Protein AF-A0A170VW69-F1 (afdb_monomer_lite)

Foldseek 3Di:
DDDDDDDDPPDDPPDDDQEEEAELDFDDPDPVCVVVQPAADAHEYEYEEAPAAPPRHRVRSVVVCVSYDPYFYWYDPDYPDPDPPPDIDGPDD

Sequence (93 aa):
TFPCRKWKKDTEFVADFKFVILVAGFKSLCKPHLNYYNLKVNLPSLHVIGDTDNVIIKERSEELMTYFENPVLIRHPGGHLCARWERIERSIY

Secondary structure (DSSP, 8-state):
-------------------EEEES------GGGGGGGSS-B-S-EEEEEETT-SSS-HHHHHHHHTTBSS-EEEEES--SS---TT--EE---

Organism: Triatoma infestans (NCBI:txid30076)

pLDDT: mean 75.62, std 17.07, range [34.19, 92.81]

Structure (mmCIF, N/CA/C/O backbone):
data_AF-A0A170VW69-F1
#
_entry.id   AF-A0A170VW69-F1
#
loop_
_atom_site.group_PDB
_atom_site.id
_atom_site.type_symbol
_atom_site.label_atom_id
_atom_site.label_alt_id
_atom_site.label_comp_id
_atom_site.label_asym_id
_atom_site.label_entity_id
_atom_site.label_seq_id
_atom_site.pdbx_PDB_ins_code
_atom_site.Cartn_x
_atom_site.Cartn_y
_atom_site.Cartn_z
_atom_site.occupancy
_atom_site.B_iso_or_equiv
_atom_site.auth_seq_id
_atom_site.auth_comp_id
_atom_site.auth_asym_id
_atom_site.auth_atom_id
_atom_site.pdbx_PDB_model_num
ATOM 1 N N . THR A 1 1 ? -14.081 44.694 -1.924 1.00 44.81 1 THR A N 1
ATOM 2 C CA . THR A 1 1 ? -13.385 43.483 -1.437 1.00 44.81 1 THR A CA 1
ATOM 3 C C . THR A 1 1 ? -14.372 42.332 -1.441 1.00 44.81 1 THR A C 1
ATOM 5 O O . THR A 1 1 ? -15.414 42.432 -0.809 1.00 44.81 1 THR A O 1
ATOM 8 N N . PHE A 1 2 ? -14.122 41.288 -2.234 1.00 38.78 2 PHE A N 1
ATOM 9 C CA . PHE A 1 2 ? -15.022 40.133 -2.326 1.00 38.78 2 PHE A CA 1
ATOM 10 C C . PHE A 1 2 ? -14.927 39.298 -1.040 1.00 38.78 2 PHE A C 1
ATOM 12 O O . PHE A 1 2 ? -13.809 39.022 -0.599 1.00 38.78 2 PHE A O 1
ATOM 19 N N . PRO A 1 3 ? -16.045 38.888 -0.416 1.00 55.78 3 PRO A N 1
ATOM 20 C CA . PRO A 1 3 ? -15.984 38.022 0.750 1.00 55.78 3 PRO A CA 1
ATOM 21 C C . PRO A 1 3 ? -15.425 36.655 0.339 1.00 55.78 3 PRO A C 1
ATOM 23 O O . PRO A 1 3 ? -16.006 35.939 -0.477 1.00 55.78 3 PRO A O 1
ATOM 26 N N . CYS A 1 4 ? -14.275 36.300 0.912 1.00 51.84 4 CYS A N 1
ATOM 27 C CA . CYS A 1 4 ? -13.683 34.976 0.790 1.00 51.84 4 CYS A CA 1
ATOM 28 C C . CYS A 1 4 ? -14.642 33.973 1.453 1.00 51.84 4 CYS A C 1
ATOM 30 O O . CYS A 1 4 ? -14.827 34.009 2.673 1.00 51.84 4 CYS A O 1
ATOM 32 N N . ARG A 1 5 ? -15.314 33.126 0.658 1.00 53.06 5 ARG A N 1
ATOM 33 C CA . ARG A 1 5 ? -16.182 32.066 1.191 1.00 53.06 5 ARG A CA 1
ATOM 34 C C . ARG A 1 5 ? -15.322 31.142 2.046 1.00 53.06 5 ARG A C 1
ATOM 36 O O . ARG A 1 5 ? -14.480 30.412 1.530 1.00 53.06 5 ARG A O 1
ATOM 43 N N . LYS A 1 6 ? -15.540 31.171 3.360 1.00 56.34 6 LYS A N 1
ATOM 44 C CA . LYS A 1 6 ? -15.033 30.135 4.255 1.00 56.34 6 LYS A CA 1
ATOM 45 C C . LYS A 1 6 ? -15.808 28.858 3.948 1.00 56.34 6 LYS A C 1
ATOM 47 O O . LYS A 1 6 ? -17.000 28.781 4.234 1.00 56.34 6 LYS A O 1
ATOM 52 N N . TRP A 1 7 ? -15.137 27.887 3.341 1.00 51.62 7 TRP A N 1
ATOM 53 C CA . TRP A 1 7 ? -15.656 26.532 3.214 1.00 51.62 7 TRP A CA 1
ATOM 54 C C . TRP A 1 7 ? -15.812 25.967 4.625 1.00 51.62 7 TRP A C 1
ATOM 56 O O . TRP A 1 7 ? -14.834 25.885 5.374 1.00 51.62 7 TRP A O 1
ATOM 66 N N . LYS A 1 8 ? -17.043 25.633 5.020 1.00 51.53 8 LYS A N 1
ATOM 67 C CA . LYS A 1 8 ? -17.234 24.770 6.182 1.00 51.53 8 LYS A CA 1
ATOM 68 C C . LYS A 1 8 ? -16.622 23.417 5.820 1.00 51.53 8 LYS A C 1
ATOM 70 O O . LYS A 1 8 ? -16.804 22.932 4.706 1.00 51.53 8 LYS A O 1
ATOM 75 N N . LYS A 1 9 ? -15.848 22.844 6.746 1.00 57.03 9 LYS A N 1
ATOM 76 C CA . LYS A 1 9 ? -15.504 21.419 6.717 1.00 57.03 9 LYS A CA 1
ATOM 77 C C . LYS A 1 9 ? -16.810 20.670 6.947 1.00 57.03 9 LYS A C 1
ATOM 79 O O . LYS A 1 9 ? -17.139 20.332 8.081 1.00 57.03 9 LYS A O 1
ATOM 84 N N . ASP A 1 10 ? -17.595 20.524 5.893 1.00 54.38 10 ASP A N 1
ATOM 85 C CA . ASP A 1 10 ? -18.781 19.697 5.933 1.00 54.38 10 ASP A CA 1
ATOM 86 C C . ASP A 1 10 ? -18.281 18.256 6.042 1.00 54.38 10 ASP A C 1
ATOM 88 O O . ASP A 1 10 ? -17.665 17.728 5.122 1.00 54.38 10 ASP A O 1
ATOM 92 N N . THR A 1 11 ? -18.439 17.717 7.253 1.00 54.88 11 THR A N 1
ATOM 93 C CA . THR A 1 11 ? -18.546 16.296 7.602 1.00 54.88 11 THR A CA 1
ATOM 94 C C . THR A 1 11 ? -17.599 15.351 6.865 1.00 54.88 11 THR A C 1
ATOM 96 O O . THR A 1 11 ? -17.827 14.972 5.718 1.00 54.88 11 THR A O 1
ATOM 99 N N . GLU A 1 12 ? -16.569 14.922 7.599 1.00 63.16 12 GLU A N 1
ATOM 100 C CA . GLU A 1 12 ? -15.846 13.662 7.403 1.00 63.16 12 GLU A CA 1
ATOM 101 C C . GLU A 1 12 ? -16.750 12.610 6.749 1.00 63.16 12 GLU A C 1
ATOM 103 O O . GLU A 1 12 ? -17.842 12.323 7.238 1.00 63.16 12 GLU A O 1
ATOM 108 N N . PHE A 1 13 ? -16.320 12.078 5.608 1.00 61.72 13 PHE A N 1
ATOM 109 C CA 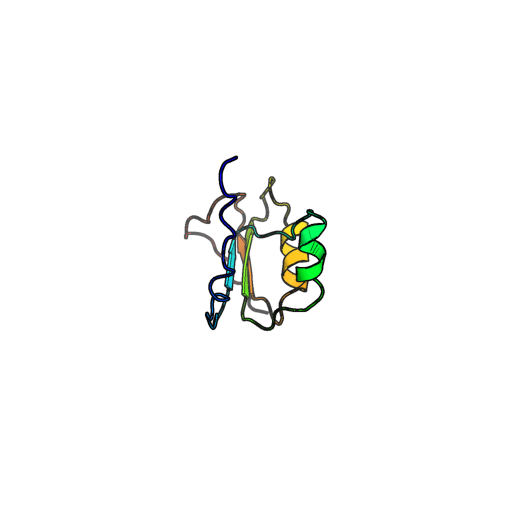. PHE A 1 13 ? -17.032 11.022 4.904 1.00 61.72 13 PHE A CA 1
ATOM 110 C C . PHE A 1 13 ? -17.113 9.790 5.818 1.00 61.72 13 PHE A C 1
ATOM 112 O O . PHE A 1 13 ? -16.143 9.044 5.941 1.00 61.72 13 PHE A O 1
ATOM 119 N N . VAL A 1 14 ? -18.250 9.597 6.496 1.00 68.69 14 VAL A N 1
ATOM 120 C CA . VAL A 1 14 ? -18.492 8.442 7.374 1.00 68.69 14 VAL A CA 1
ATOM 121 C C . VAL A 1 14 ? -18.858 7.243 6.503 1.00 68.69 14 VAL A C 1
ATOM 123 O O . VAL A 1 14 ? -20.017 6.849 6.408 1.00 68.69 14 VAL A O 1
ATOM 126 N N . ALA A 1 15 ? -17.868 6.692 5.809 1.00 73.00 1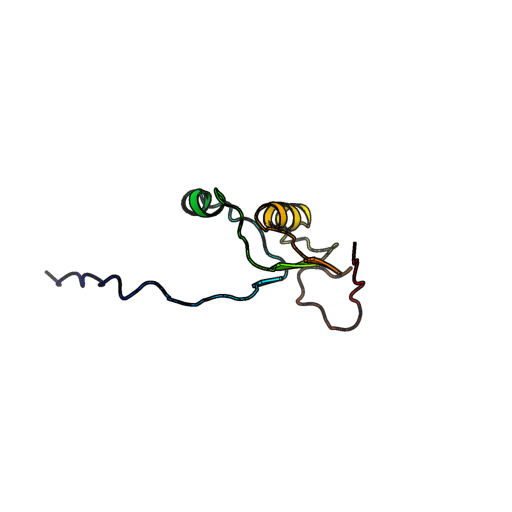5 ALA A N 1
ATOM 127 C CA . ALA A 1 15 ? -18.006 5.416 5.127 1.00 73.00 15 ALA A CA 1
ATOM 128 C C . ALA A 1 15 ? -17.168 4.354 5.827 1.00 73.00 15 ALA A C 1
ATOM 130 O O . ALA A 1 15 ? -15.964 4.504 6.028 1.00 73.00 15 ALA A O 1
ATOM 131 N N . ASP A 1 16 ? -17.835 3.258 6.163 1.00 83.50 16 ASP A N 1
ATOM 132 C CA . ASP A 1 16 ? -17.228 2.047 6.692 1.00 83.50 16 ASP A CA 1
ATOM 133 C C . ASP A 1 16 ? -16.792 1.166 5.511 1.00 83.50 16 ASP A C 1
ATOM 135 O O . ASP A 1 16 ? -17.557 0.351 4.984 1.00 83.50 16 ASP A O 1
ATOM 139 N N . PHE A 1 17 ? -15.574 1.410 5.023 1.00 86.00 17 PHE A N 1
ATOM 140 C CA . PHE A 1 17 ? -14.987 0.632 3.937 1.00 86.00 17 PHE A CA 1
ATOM 141 C C . PHE A 1 17 ? -14.739 -0.808 4.392 1.00 86.00 17 PHE A C 1
ATOM 143 O O . PHE A 1 17 ? -14.106 -1.044 5.413 1.00 86.00 17 PHE A O 1
ATOM 150 N N . LYS A 1 18 ? -15.209 -1.784 3.609 1.00 89.88 18 LYS A N 1
ATOM 151 C CA . LYS A 1 18 ? -15.027 -3.215 3.914 1.00 89.88 18 LYS A CA 1
ATOM 152 C C . LYS A 1 18 ? -13.790 -3.829 3.278 1.00 89.88 18 LYS A C 1
ATOM 154 O O . LYS A 1 18 ? -13.275 -4.813 3.792 1.00 89.88 18 LYS A O 1
ATOM 159 N N . PHE A 1 19 ? -13.341 -3.275 2.158 1.00 91.12 19 PHE A N 1
ATOM 160 C CA . PHE A 1 19 ? -12.156 -3.722 1.438 1.00 91.12 19 PHE A CA 1
ATOM 161 C C . PHE A 1 19 ? -11.681 -2.631 0.474 1.00 91.12 19 PHE A C 1
ATOM 163 O O . PHE A 1 19 ? -12.416 -1.684 0.180 1.00 91.12 19 PHE A O 1
ATOM 170 N N . VAL A 1 20 ? -10.469 -2.792 -0.052 1.00 91.75 20 VAL A N 1
ATOM 171 C CA . VAL A 1 20 ? -9.906 -1.936 -1.101 1.00 91.75 20 VAL A CA 1
ATOM 172 C C . VAL A 1 20 ? -9.325 -2.779 -2.235 1.00 91.75 20 VAL A C 1
ATOM 174 O O . VAL A 1 20 ? -8.742 -3.835 -2.004 1.00 91.75 20 VAL A O 1
ATOM 177 N N . ILE A 1 21 ? -9.477 -2.311 -3.474 1.00 91.88 21 ILE A N 1
ATOM 178 C CA . ILE A 1 21 ? -8.837 -2.903 -4.654 1.00 91.88 21 ILE A CA 1
ATOM 179 C C . ILE A 1 21 ? -7.931 -1.841 -5.271 1.00 91.88 21 ILE A C 1
ATOM 181 O O . ILE A 1 21 ? -8.389 -0.756 -5.626 1.00 91.88 21 ILE A O 1
ATOM 185 N N . LEU A 1 22 ? -6.644 -2.152 -5.384 1.00 90.31 22 LEU A N 1
ATOM 186 C CA . LEU A 1 22 ? -5.596 -1.265 -5.869 1.00 90.31 22 LEU A CA 1
ATOM 187 C C . LEU A 1 22 ? -4.974 -1.874 -7.123 1.00 90.31 22 LEU A C 1
ATOM 189 O O . LEU A 1 22 ? -4.285 -2.887 -7.050 1.00 90.31 22 LEU A O 1
ATOM 193 N N . VAL A 1 23 ? -5.203 -1.248 -8.275 1.00 89.12 23 VAL A N 1
ATOM 194 C CA . VAL A 1 23 ? -4.615 -1.657 -9.558 1.00 89.12 23 VAL A CA 1
ATOM 195 C C . VAL A 1 23 ? -3.505 -0.675 -9.906 1.00 89.12 23 VAL A C 1
ATOM 197 O O . VAL A 1 23 ? -3.773 0.521 -9.992 1.00 89.12 23 VAL A O 1
ATOM 200 N N . ALA A 1 24 ? -2.267 -1.160 -10.045 1.00 84.94 24 ALA A N 1
ATOM 201 C CA . ALA A 1 24 ? -1.076 -0.325 -10.262 1.00 84.94 24 ALA A CA 1
ATOM 202 C C . ALA A 1 24 ? -0.914 0.817 -9.225 1.00 84.94 24 ALA A C 1
ATOM 204 O O . ALA A 1 24 ? -0.459 1.919 -9.535 1.00 84.94 24 ALA A O 1
ATOM 205 N N . GLY A 1 25 ? -1.315 0.569 -7.971 1.00 87.62 25 GLY A N 1
ATOM 206 C CA . GLY A 1 25 ? -1.197 1.542 -6.881 1.00 87.62 25 GLY A CA 1
ATOM 207 C C . GLY A 1 25 ? 0.248 1.703 -6.407 1.00 87.62 25 GLY A C 1
ATOM 208 O O . GLY A 1 25 ? 0.999 0.733 -6.383 1.00 87.62 25 GLY A O 1
ATOM 209 N N . PHE A 1 26 ? 0.635 2.908 -5.990 1.00 89.75 26 PHE A N 1
ATOM 210 C CA . PHE A 1 26 ? 1.958 3.194 -5.428 1.00 89.75 26 PHE A CA 1
ATOM 211 C C . PHE A 1 26 ? 1.872 4.185 -4.266 1.00 89.75 26 PHE A C 1
ATOM 213 O O . PHE A 1 26 ? 0.927 4.971 -4.154 1.00 89.75 26 PHE A O 1
ATOM 220 N N . LYS A 1 27 ? 2.880 4.160 -3.393 1.00 90.00 27 LYS A N 1
ATOM 221 C CA . LYS A 1 27 ? 3.024 5.143 -2.319 1.00 90.00 27 LYS A CA 1
ATOM 222 C C . LYS A 1 27 ? 3.311 6.525 -2.903 1.00 90.00 27 LYS A C 1
ATOM 224 O O . LYS A 1 27 ? 4.224 6.706 -3.706 1.00 90.00 27 LYS A O 1
ATOM 229 N N . SER A 1 28 ? 2.559 7.524 -2.461 1.00 89.56 28 SER A N 1
ATOM 230 C CA . SER A 1 28 ? 2.769 8.902 -2.888 1.00 89.56 28 SER A CA 1
ATOM 231 C C . SER A 1 28 ? 4.128 9.442 -2.426 1.00 89.56 28 SER A C 1
ATOM 233 O O . SER A 1 28 ? 4.472 9.361 -1.249 1.00 89.56 28 SER A O 1
ATOM 235 N N . LEU A 1 29 ? 4.838 10.119 -3.333 1.00 86.00 29 LEU A N 1
ATOM 236 C CA . LEU A 1 29 ? 6.117 10.790 -3.062 1.00 86.00 29 LEU A CA 1
ATOM 237 C C . LEU A 1 29 ? 5.959 12.214 -2.494 1.00 86.00 29 LEU A C 1
ATOM 239 O O . LEU A 1 29 ? 6.934 12.846 -2.088 1.00 86.00 29 LEU A O 1
ATOM 243 N N . CYS A 1 30 ? 4.738 12.754 -2.469 1.00 88.69 30 CYS A N 1
ATOM 244 C CA . CYS A 1 30 ? 4.477 14.094 -1.953 1.00 88.69 30 CYS A CA 1
ATOM 245 C C . CYS A 1 30 ? 4.649 14.150 -0.426 1.00 88.69 30 CYS A C 1
ATOM 247 O O . CYS A 1 30 ? 3.973 13.426 0.303 1.00 88.69 30 CYS A O 1
ATOM 249 N N . LYS A 1 31 ? 5.483 15.085 0.060 1.00 86.12 31 LYS A N 1
ATOM 250 C CA . LYS A 1 31 ? 5.745 15.298 1.499 1.00 86.12 31 LYS A CA 1
ATOM 251 C C . LYS A 1 31 ? 4.478 15.400 2.368 1.00 86.12 31 LYS A C 1
ATOM 253 O O . LYS A 1 31 ? 4.469 14.790 3.431 1.00 86.12 31 LYS A O 1
ATOM 258 N N . PRO A 1 32 ? 3.395 16.090 1.949 1.00 88.31 32 PRO A N 1
ATOM 259 C CA . PRO A 1 32 ? 2.174 16.162 2.754 1.00 88.31 32 PRO A CA 1
ATOM 260 C C . PRO A 1 32 ? 1.500 14.806 2.997 1.00 88.31 32 PRO A C 1
ATOM 262 O O . PRO A 1 32 ? 0.763 14.660 3.965 1.00 88.31 32 PRO A O 1
ATOM 265 N N . HIS A 1 33 ? 1.739 13.813 2.135 1.00 87.12 33 HIS A N 1
ATOM 266 C CA . HIS A 1 33 ? 1.097 12.502 2.228 1.00 87.12 33 HIS A CA 1
ATOM 267 C C . HIS A 1 33 ? 1.836 11.535 3.159 1.00 87.12 33 HIS A C 1
ATOM 269 O O . HIS A 1 33 ? 1.279 10.497 3.498 1.00 87.12 33 HIS A O 1
ATOM 275 N N . LEU A 1 34 ? 3.050 11.873 3.617 1.00 85.69 34 LEU A N 1
ATOM 276 C CA . LEU A 1 34 ? 3.851 11.022 4.508 1.00 85.69 34 LEU A CA 1
ATOM 277 C C . LEU A 1 34 ? 3.084 10.619 5.774 1.00 85.69 34 LEU A C 1
ATOM 279 O O . LEU A 1 34 ? 3.172 9.475 6.204 1.00 85.69 34 LEU A O 1
ATOM 283 N N . ASN A 1 35 ? 2.266 11.529 6.309 1.00 86.62 35 ASN A N 1
ATOM 284 C CA . ASN A 1 35 ? 1.497 11.290 7.528 1.00 86.62 35 ASN A CA 1
ATOM 285 C C . ASN A 1 35 ? 0.471 10.151 7.396 1.00 86.62 35 ASN A C 1
ATOM 287 O O . ASN A 1 35 ? 0.126 9.538 8.403 1.00 86.62 35 ASN A O 1
ATOM 291 N N . TYR A 1 36 ? 0.007 9.841 6.179 1.00 85.44 36 TYR A N 1
ATOM 292 C CA . TYR A 1 36 ? -0.960 8.764 5.937 1.00 85.44 36 TYR A CA 1
ATOM 293 C C . TYR A 1 36 ? -0.330 7.367 5.951 1.00 85.44 36 TYR A C 1
ATOM 295 O O . TYR A 1 36 ? -1.049 6.380 6.027 1.00 85.44 36 TYR A O 1
ATOM 303 N N . TYR A 1 37 ? 1.001 7.279 5.908 1.00 86.75 37 TYR A N 1
ATOM 304 C CA . TYR A 1 37 ? 1.744 6.017 5.868 1.00 86.75 37 TYR A CA 1
ATOM 305 C C . TYR A 1 37 ? 2.370 5.650 7.226 1.00 86.75 37 TYR A C 1
ATOM 307 O O . TYR A 1 37 ? 3.168 4.721 7.310 1.00 86.75 37 TYR A O 1
ATOM 315 N N . ASN A 1 38 ? 2.029 6.375 8.296 1.00 86.06 38 ASN A N 1
ATOM 316 C CA . ASN A 1 38 ? 2.541 6.113 9.648 1.00 86.06 38 ASN A CA 1
ATOM 317 C C . ASN A 1 38 ? 1.836 4.939 10.344 1.00 86.06 38 ASN A C 1
ATOM 319 O O . ASN A 1 38 ? 2.361 4.389 11.309 1.00 86.06 38 ASN A O 1
ATOM 323 N N . LEU A 1 39 ? 0.638 4.580 9.881 1.00 86.19 39 LEU A N 1
ATOM 324 C CA . LEU A 1 39 ? -0.181 3.508 10.434 1.00 86.19 39 LEU A CA 1
ATOM 325 C C . LEU A 1 39 ? -0.428 2.458 9.358 1.00 86.19 39 LEU A C 1
ATOM 327 O O . LEU A 1 39 ? -0.576 2.790 8.181 1.00 86.19 39 LEU A O 1
ATOM 331 N N . LYS A 1 40 ? -0.498 1.194 9.778 1.00 86.19 40 LYS A N 1
ATOM 332 C CA . LYS A 1 40 ? -0.987 0.134 8.904 1.00 86.19 40 LYS A CA 1
ATOM 333 C C . LYS A 1 40 ? -2.502 0.211 8.790 1.00 86.19 40 LYS A C 1
ATOM 335 O O . LYS A 1 40 ? -3.204 0.492 9.760 1.00 86.19 40 LYS A O 1
ATOM 340 N N . VAL A 1 41 ? -2.991 -0.044 7.588 1.00 88.69 41 VAL A N 1
ATOM 341 C CA . VAL A 1 41 ? -4.410 -0.106 7.279 1.00 88.69 41 VAL A CA 1
ATOM 342 C C . VAL A 1 41 ? -4.903 -1.519 7.582 1.00 88.69 41 VAL A C 1
ATOM 344 O O . VAL A 1 41 ? -4.549 -2.468 6.882 1.00 88.69 41 VAL A O 1
ATOM 347 N N . ASN A 1 42 ? -5.746 -1.647 8.607 1.00 88.94 42 ASN A N 1
ATOM 348 C CA . ASN A 1 42 ? -6.460 -2.883 8.931 1.00 88.94 42 ASN A CA 1
ATOM 349 C C . ASN A 1 42 ? -7.741 -2.996 8.083 1.00 88.94 42 ASN A C 1
ATOM 351 O O . ASN A 1 42 ? -8.860 -2.911 8.587 1.00 88.94 42 ASN A O 1
ATOM 355 N N . LEU A 1 43 ? -7.566 -3.084 6.764 1.00 89.94 43 LEU A N 1
ATOM 356 C CA . LEU A 1 43 ? -8.639 -3.348 5.808 1.00 89.94 43 LEU A CA 1
ATOM 357 C C . LEU A 1 43 ? -8.163 -4.408 4.816 1.00 89.94 43 LEU A C 1
ATOM 359 O O . LEU A 1 43 ? -7.048 -4.275 4.305 1.00 89.94 43 LEU A O 1
ATOM 363 N N . PRO A 1 44 ? -9.007 -5.398 4.473 1.00 91.44 44 PRO A N 1
ATOM 364 C CA . PRO A 1 44 ? -8.710 -6.334 3.400 1.00 91.44 44 P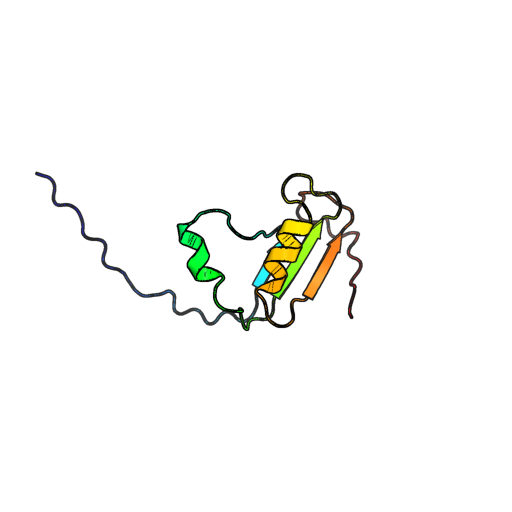RO A CA 1
ATOM 365 C C . PRO A 1 44 ? -8.368 -5.585 2.108 1.00 91.44 44 PRO A C 1
ATOM 367 O O . PRO A 1 44 ? -9.183 -4.811 1.595 1.00 91.44 44 PRO A O 1
ATOM 370 N N . SER A 1 45 ? -7.168 -5.809 1.575 1.00 92.81 45 SER A N 1
ATOM 371 C CA . SER A 1 45 ? -6.709 -5.169 0.345 1.00 92.81 45 SER A CA 1
ATOM 372 C C . SER A 1 45 ? -6.361 -6.191 -0.728 1.00 92.81 45 SER A C 1
ATOM 374 O O . SER A 1 45 ? -5.759 -7.228 -0.461 1.00 92.81 45 SER A O 1
ATOM 376 N N . LEU A 1 46 ? -6.740 -5.887 -1.967 1.00 92.62 46 LEU A N 1
ATOM 377 C CA . LEU A 1 46 ? -6.328 -6.620 -3.155 1.00 92.62 46 LEU A CA 1
ATOM 378 C C . LEU A 1 46 ? -5.433 -5.725 -4.006 1.00 92.62 46 LEU A C 1
ATOM 380 O O . LEU A 1 46 ? -5.877 -4.684 -4.483 1.00 92.62 46 LEU A O 1
ATOM 384 N N . HIS A 1 47 ? -4.196 -6.147 -4.229 1.00 91.25 47 HIS A N 1
ATOM 385 C CA . HIS A 1 47 ? -3.220 -5.440 -5.047 1.00 91.25 47 HIS A CA 1
ATOM 386 C C . HIS A 1 47 ? -3.037 -6.175 -6.370 1.00 91.25 47 HIS A C 1
ATOM 388 O O . HIS A 1 47 ? -2.692 -7.353 -6.386 1.00 91.25 47 HIS A O 1
ATOM 394 N N . VAL A 1 48 ? -3.265 -5.481 -7.480 1.00 89.12 48 VAL A N 1
ATOM 395 C CA . VAL A 1 48 ? -3.038 -5.988 -8.834 1.00 89.12 48 VAL A CA 1
ATOM 396 C C . VAL A 1 48 ? -1.805 -5.290 -9.400 1.00 89.12 48 VAL A C 1
ATOM 398 O O . VAL A 1 48 ? -1.812 -4.067 -9.568 1.00 89.12 48 VAL A O 1
ATOM 401 N N . ILE A 1 49 ? -0.750 -6.063 -9.663 1.00 87.38 49 ILE A N 1
ATOM 402 C CA . ILE A 1 49 ? 0.552 -5.574 -10.134 1.00 87.38 49 ILE A CA 1
ATOM 403 C C . ILE A 1 49 ? 0.862 -6.184 -11.505 1.00 87.38 49 ILE A C 1
ATOM 405 O O . ILE A 1 49 ? 0.788 -7.401 -11.683 1.00 87.38 49 ILE A O 1
ATOM 409 N N . GLY A 1 50 ? 1.223 -5.333 -12.465 1.00 84.06 50 GLY A N 1
ATOM 410 C CA . GLY A 1 50 ? 1.743 -5.754 -13.761 1.00 84.06 50 GLY A CA 1
ATOM 411 C C . GLY A 1 50 ? 3.256 -5.944 -13.702 1.00 84.06 50 GLY A C 1
ATOM 412 O O . GLY A 1 50 ? 3.978 -5.014 -13.349 1.00 84.06 50 GLY A O 1
ATOM 413 N N . ASP A 1 51 ? 3.760 -7.125 -14.063 1.00 79.19 51 ASP A N 1
ATOM 414 C CA . ASP A 1 51 ? 5.203 -7.411 -14.015 1.00 79.19 51 ASP A CA 1
ATOM 415 C C . ASP A 1 51 ? 6.002 -6.609 -15.058 1.00 79.19 51 ASP A C 1
ATOM 417 O O . ASP A 1 51 ? 7.205 -6.409 -14.897 1.00 79.19 51 ASP A O 1
ATOM 421 N N . THR A 1 52 ? 5.341 -6.143 -16.125 1.00 76.69 52 THR A N 1
ATOM 422 C CA . THR A 1 52 ? 5.953 -5.346 -17.204 1.00 76.69 52 THR A CA 1
ATOM 423 C C . THR A 1 52 ? 5.507 -3.878 -17.190 1.00 76.69 52 THR A C 1
ATOM 425 O O . THR A 1 52 ? 5.611 -3.180 -18.202 1.00 76.69 52 THR A O 1
ATOM 428 N N . ASP A 1 53 ? 4.981 -3.386 -16.062 1.00 73.94 53 ASP A N 1
AT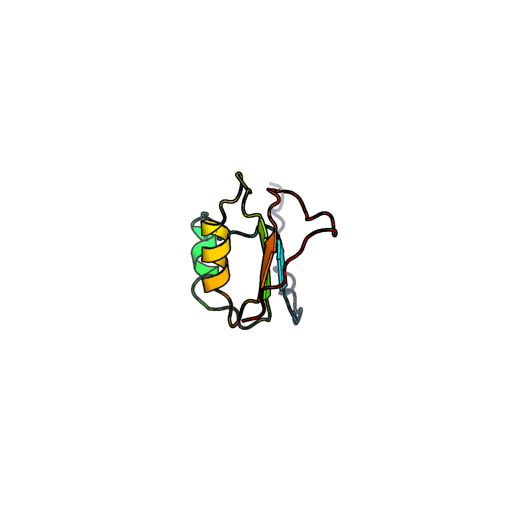OM 429 C CA . ASP A 1 53 ? 4.606 -1.977 -15.917 1.00 73.94 53 ASP A CA 1
ATOM 430 C C . ASP A 1 53 ? 5.866 -1.092 -15.830 1.00 73.94 53 ASP A C 1
ATOM 432 O O . ASP A 1 53 ? 6.625 -1.126 -14.862 1.00 73.94 53 ASP A O 1
ATOM 436 N N . ASN A 1 54 ? 6.094 -0.293 -16.877 1.00 75.00 54 ASN A N 1
ATOM 437 C CA . ASN A 1 54 ? 7.217 0.645 -16.963 1.00 75.00 54 ASN A CA 1
ATOM 438 C C . ASN A 1 54 ? 6.900 2.031 -16.369 1.00 75.00 54 ASN A C 1
ATOM 440 O O . ASN A 1 54 ? 7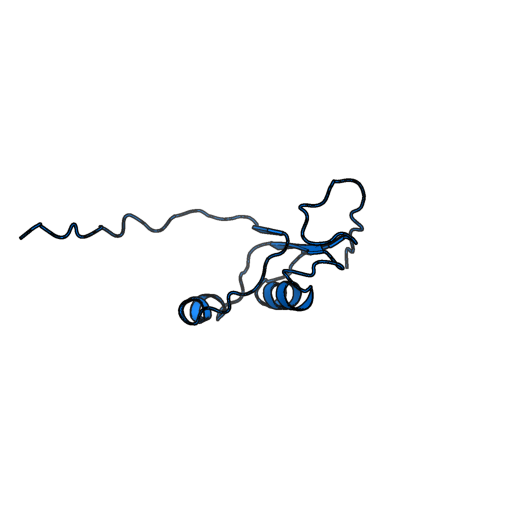.789 2.876 -16.279 1.00 75.00 54 ASN A O 1
ATOM 444 N N . VAL A 1 55 ? 5.643 2.297 -16.006 1.00 76.88 55 VAL A N 1
ATOM 445 C CA . VAL A 1 55 ? 5.192 3.566 -15.418 1.00 76.88 55 VAL A CA 1
ATOM 446 C C . VAL A 1 55 ? 5.255 3.460 -13.900 1.00 76.88 55 VAL A C 1
ATOM 448 O O . VAL A 1 55 ? 5.919 4.263 -13.237 1.00 76.88 55 VAL A O 1
ATOM 451 N N . ILE A 1 56 ? 4.601 2.436 -13.353 1.00 77.12 56 ILE A N 1
ATOM 452 C CA . ILE A 1 56 ? 4.652 2.083 -11.940 1.00 77.12 56 ILE A CA 1
ATOM 453 C C . ILE A 1 56 ? 5.399 0.765 -11.822 1.00 77.12 56 ILE A C 1
ATOM 455 O O . ILE A 1 56 ? 4.816 -0.311 -11.904 1.00 77.12 56 ILE A O 1
ATOM 459 N N . ILE A 1 57 ? 6.711 0.872 -11.624 1.00 80.62 57 ILE A N 1
ATOM 460 C CA . ILE A 1 57 ? 7.553 -0.300 -11.394 1.00 80.62 57 ILE A CA 1
ATOM 461 C C . ILE A 1 57 ? 7.013 -1.110 -10.207 1.00 80.62 57 ILE A C 1
ATOM 463 O O . ILE A 1 57 ? 6.569 -0.537 -9.202 1.00 80.62 57 ILE A O 1
ATOM 467 N N . LYS A 1 58 ? 7.068 -2.438 -10.323 1.00 82.06 58 LYS A N 1
ATOM 468 C CA . LYS A 1 58 ? 6.530 -3.388 -9.336 1.00 82.06 58 LYS A CA 1
ATOM 469 C C . LYS A 1 58 ? 6.970 -3.075 -7.906 1.00 82.06 58 LYS A C 1
ATOM 471 O O . LYS A 1 58 ? 6.162 -3.166 -6.989 1.00 82.06 58 LYS A O 1
ATOM 476 N N . GLU A 1 59 ? 8.205 -2.611 -7.722 1.00 86.69 59 GLU A N 1
ATOM 477 C CA . GLU A 1 59 ? 8.789 -2.319 -6.414 1.00 86.69 59 GLU A CA 1
ATOM 478 C C . GLU A 1 59 ? 8.006 -1.226 -5.674 1.00 86.69 59 GLU A C 1
ATOM 480 O O . GLU A 1 59 ? 7.862 -1.278 -4.456 1.00 86.69 59 GLU A O 1
ATOM 485 N N . ARG A 1 60 ? 7.444 -0.249 -6.398 1.00 87.12 60 ARG A N 1
ATOM 486 C CA . ARG A 1 60 ? 6.634 0.827 -5.799 1.00 87.12 60 ARG A CA 1
ATOM 487 C C . ARG A 1 60 ? 5.256 0.344 -5.363 1.00 87.12 60 ARG A C 1
ATOM 489 O O . ARG A 1 60 ? 4.700 0.858 -4.390 1.00 87.12 60 ARG A O 1
ATOM 496 N N . SER A 1 61 ? 4.697 -0.617 -6.089 1.00 86.81 61 SER A N 1
ATOM 497 C CA . SER A 1 61 ? 3.434 -1.252 -5.721 1.00 86.81 61 SER A CA 1
ATOM 498 C C . SER A 1 61 ? 3.609 -2.234 -4.568 1.00 86.81 61 SER A C 1
ATOM 500 O O . SER A 1 61 ? 2.777 -2.263 -3.664 1.00 86.81 61 SER A O 1
ATOM 502 N N . GLU A 1 62 ? 4.720 -2.968 -4.545 1.00 88.56 62 GLU A N 1
ATOM 503 C CA . GLU A 1 62 ? 5.114 -3.825 -3.426 1.00 88.56 62 GLU A CA 1
ATOM 504 C C . GLU A 1 62 ? 5.400 -2.999 -2.159 1.00 88.56 62 GLU A C 1
ATOM 506 O O . GLU A 1 62 ? 4.947 -3.372 -1.079 1.00 88.56 62 GLU A O 1
ATOM 511 N N . GLU A 1 63 ? 6.047 -1.829 -2.270 1.00 91.12 63 GLU A N 1
ATOM 512 C CA . GLU A 1 63 ? 6.221 -0.910 -1.132 1.00 91.12 63 GLU A CA 1
ATOM 513 C C . GLU A 1 63 ? 4.862 -0.502 -0.545 1.00 91.12 63 GLU A C 1
ATOM 515 O O . GLU A 1 63 ? 4.681 -0.515 0.675 1.00 91.12 63 GLU A O 1
ATOM 520 N N . LEU A 1 64 ? 3.877 -0.193 -1.396 1.00 90.69 64 LEU A N 1
ATOM 521 C CA . LEU A 1 64 ? 2.538 0.179 -0.941 1.00 90.69 64 LEU A CA 1
ATOM 522 C C . LEU A 1 64 ? 1.848 -0.955 -0.161 1.00 90.69 64 LEU A C 1
ATOM 524 O O . LEU A 1 64 ? 1.143 -0.677 0.808 1.00 90.69 64 LEU A O 1
ATOM 528 N N . MET A 1 65 ? 2.062 -2.219 -0.537 1.00 90.25 65 MET A N 1
ATOM 529 C CA . MET A 1 65 ? 1.479 -3.374 0.162 1.00 90.25 65 MET A CA 1
ATOM 530 C C . MET A 1 65 ? 1.927 -3.479 1.620 1.00 90.25 65 MET A C 1
ATOM 532 O O . MET A 1 65 ? 1.161 -3.943 2.460 1.00 90.25 65 MET A O 1
ATOM 536 N N . THR A 1 66 ? 3.139 -3.019 1.949 1.00 91.00 66 THR A N 1
ATOM 537 C CA . THR A 1 66 ? 3.676 -3.096 3.322 1.00 91.00 66 THR A CA 1
ATOM 538 C C . THR A 1 66 ? 2.858 -2.299 4.348 1.00 91.00 66 THR A C 1
ATOM 540 O O . THR A 1 66 ? 2.952 -2.557 5.553 1.00 91.00 66 THR A O 1
ATOM 543 N N . TYR A 1 67 ? 2.022 -1.370 3.871 1.00 91.25 67 TYR A N 1
ATOM 544 C CA . TYR A 1 67 ? 1.127 -0.544 4.678 1.00 91.25 67 TYR A CA 1
ATOM 545 C C . TYR A 1 67 ? -0.242 -1.179 4.945 1.00 91.25 67 TYR A C 1
ATOM 547 O O . TYR A 1 67 ? -1.037 -0.578 5.661 1.00 91.25 67 TYR A O 1
ATOM 555 N N . PHE A 1 68 ? -0.532 -2.369 4.418 1.00 91.31 68 PHE A N 1
ATOM 556 C CA . PHE A 1 68 ? -1.792 -3.082 4.649 1.00 91.31 68 PHE A CA 1
ATOM 557 C C . PHE A 1 68 ? -1.580 -4.316 5.530 1.00 91.31 68 PHE A C 1
ATOM 559 O O . PHE A 1 68 ? -0.532 -4.965 5.487 1.00 91.31 68 PHE A O 1
ATOM 566 N N . GLU A 1 69 ? -2.578 -4.644 6.348 1.00 88.62 69 GLU A N 1
ATOM 567 C CA . GLU A 1 69 ? -2.609 -5.901 7.097 1.00 88.62 69 GLU A CA 1
ATOM 568 C C . GLU A 1 69 ? -3.175 -7.018 6.206 1.00 88.62 69 GLU A C 1
ATOM 570 O O . GLU A 1 69 ? -4.306 -6.933 5.738 1.00 88.62 69 GLU A O 1
ATOM 575 N N . ASN A 1 70 ? -2.382 -8.069 5.965 1.00 86.31 70 ASN A N 1
ATOM 576 C CA . ASN A 1 70 ? -2.736 -9.232 5.133 1.00 86.31 70 ASN A CA 1
ATOM 577 C C . ASN A 1 70 ? -3.207 -8.893 3.694 1.00 86.31 70 ASN A C 1
ATOM 579 O O . ASN A 1 70 ? -4.301 -9.299 3.294 1.00 86.31 70 ASN A O 1
ATOM 583 N N . PRO A 1 71 ? -2.400 -8.169 2.890 1.00 90.69 71 PRO A N 1
ATOM 584 C CA . PRO A 1 71 ? -2.754 -7.847 1.511 1.00 90.69 71 PRO A CA 1
ATOM 585 C C . PRO A 1 71 ? -2.768 -9.098 0.624 1.00 90.69 71 PRO A C 1
ATOM 587 O O . PRO A 1 71 ? -1.843 -9.909 0.651 1.00 90.69 71 PRO A O 1
ATOM 590 N N . VAL A 1 72 ? -3.777 -9.213 -0.237 1.00 91.44 72 VAL A N 1
ATOM 591 C CA . VAL A 1 72 ? -3.827 -10.219 -1.303 1.00 91.44 72 VAL A CA 1
ATOM 592 C C . VAL A 1 72 ? -3.144 -9.658 -2.545 1.00 91.44 72 VAL A C 1
ATOM 594 O O . VAL A 1 72 ? -3.439 -8.540 -2.969 1.00 91.44 72 VAL A O 1
ATOM 597 N N . LEU A 1 73 ? -2.254 -10.440 -3.157 1.00 88.44 73 LEU A N 1
ATOM 598 C CA . LEU A 1 73 ? -1.533 -10.059 -4.369 1.00 88.44 73 LEU A CA 1
ATOM 599 C C . LEU A 1 73 ? -2.019 -10.847 -5.583 1.00 88.44 73 LEU A C 1
ATOM 601 O O . LEU A 1 73 ? -2.045 -12.075 -5.582 1.00 88.44 73 LEU A O 1
ATOM 605 N N . ILE A 1 74 ? -2.322 -10.124 -6.653 1.00 88.00 74 ILE A N 1
ATOM 606 C CA . ILE A 1 74 ? -2.499 -10.659 -7.996 1.00 88.00 74 ILE A CA 1
ATOM 607 C C . ILE A 1 74 ? -1.422 -10.057 -8.893 1.00 88.00 74 ILE A C 1
ATOM 609 O O . ILE A 1 74 ? -1.299 -8.836 -8.992 1.00 88.00 74 ILE A O 1
ATOM 613 N N . ARG A 1 75 ? -0.670 -10.916 -9.582 1.00 84.19 75 ARG A N 1
ATOM 614 C CA . ARG A 1 75 ? 0.273 -10.497 -10.622 1.00 84.19 75 ARG A CA 1
ATOM 615 C C . ARG A 1 75 ? -0.270 -10.846 -11.997 1.00 84.19 75 ARG A C 1
ATOM 617 O O . ARG A 1 75 ? -0.956 -11.855 -12.165 1.00 84.19 75 ARG A O 1
ATOM 624 N N . HIS A 1 76 ? 0.042 -10.012 -12.979 1.00 80.75 76 HIS A N 1
ATOM 625 C CA . HIS A 1 76 ? -0.193 -10.335 -14.379 1.00 80.75 76 HIS A CA 1
ATOM 626 C C . HIS A 1 76 ? 1.023 -9.957 -15.233 1.00 80.75 76 HIS A C 1
ATOM 628 O O . HIS A 1 76 ? 1.694 -8.967 -14.949 1.00 80.75 76 HIS A O 1
ATOM 634 N N . PRO A 1 77 ? 1.283 -10.684 -16.336 1.00 77.12 77 PRO A N 1
ATOM 635 C CA . PRO A 1 77 ? 2.441 -10.420 -17.194 1.00 77.12 77 PRO A CA 1
ATOM 636 C C . PRO A 1 77 ? 2.320 -9.122 -18.016 1.00 77.12 77 PRO A C 1
ATOM 638 O O . PRO A 1 77 ? 3.270 -8.723 -18.685 1.00 77.12 77 PRO A O 1
ATOM 641 N N . GLY A 1 78 ? 1.147 -8.480 -18.016 1.00 67.25 78 GLY A N 1
ATOM 642 C CA . GLY A 1 78 ? 0.899 -7.215 -18.724 1.00 67.25 78 GLY A CA 1
ATOM 643 C C . GLY A 1 78 ? 1.510 -5.987 -18.033 1.00 67.25 78 GLY A C 1
ATOM 644 O O . GLY A 1 78 ? 1.879 -6.056 -16.865 1.00 67.25 78 GLY A O 1
ATOM 645 N N . GLY A 1 79 ? 1.602 -4.871 -18.764 1.00 64.38 79 GLY A N 1
ATOM 646 C CA . GLY A 1 79 ? 2.117 -3.590 -18.257 1.00 64.38 79 GLY A CA 1
ATOM 647 C C . GLY A 1 79 ? 1.036 -2.703 -17.626 1.00 64.38 79 GLY A C 1
ATOM 648 O O . GLY A 1 79 ? 0.109 -3.219 -17.008 1.00 64.38 79 GLY A O 1
ATOM 649 N N . HIS A 1 80 ? 1.118 -1.379 -17.831 1.00 59.34 80 HIS A N 1
ATOM 650 C CA . HIS A 1 80 ? 0.175 -0.364 -17.318 1.00 59.34 80 HIS A CA 1
ATOM 651 C C . HIS A 1 80 ? -1.203 -0.391 -18.016 1.00 59.34 80 HIS A C 1
ATOM 653 O O . HIS A 1 80 ? -1.647 0.572 -18.642 1.00 59.34 80 HIS A O 1
ATOM 659 N N . LEU A 1 81 ? -1.867 -1.541 -17.980 1.00 57.22 81 LEU A N 1
ATOM 660 C CA . LEU A 1 81 ? -3.181 -1.790 -18.558 1.00 57.22 81 LEU A CA 1
ATOM 661 C C . LEU A 1 81 ? -4.053 -2.403 -17.463 1.00 57.22 81 LEU A C 1
ATOM 663 O O . LEU A 1 81 ? -3.640 -3.375 -16.834 1.00 57.22 81 LEU A O 1
ATOM 667 N N . CYS A 1 82 ? -5.276 -1.895 -17.268 1.00 51.03 82 CYS A N 1
ATOM 668 C CA . CYS A 1 82 ? -6.289 -2.651 -16.530 1.00 51.03 82 CYS A CA 1
ATOM 669 C C . CYS A 1 82 ? -6.441 -4.004 -17.228 1.00 51.03 82 CYS A C 1
ATOM 671 O O . CYS A 1 82 ? -6.817 -4.053 -18.402 1.00 51.03 82 CYS A O 1
ATOM 673 N N . ALA A 1 83 ? -6.063 -5.076 -16.529 1.00 49.34 83 ALA A N 1
ATOM 674 C CA . ALA A 1 83 ? -5.939 -6.405 -17.100 1.00 49.34 83 ALA A CA 1
ATOM 675 C C . ALA A 1 83 ? -7.177 -6.765 -17.936 1.00 49.34 83 ALA A C 1
ATOM 677 O O . ALA A 1 83 ? -8.303 -6.791 -17.439 1.00 49.34 83 ALA A O 1
ATOM 678 N N . ARG A 1 84 ? -6.967 -7.083 -19.219 1.00 45.78 84 ARG A N 1
ATOM 679 C CA . ARG A 1 84 ? -7.936 -7.894 -19.955 1.00 45.78 84 ARG A CA 1
ATOM 680 C C . ARG A 1 84 ? -7.975 -9.257 -19.258 1.00 45.78 84 ARG A C 1
ATOM 682 O O . ARG A 1 84 ? -6.931 -9.859 -19.032 1.00 45.78 84 ARG A O 1
ATOM 689 N N . TRP A 1 85 ? -9.181 -9.708 -18.929 1.00 45.47 85 TRP A N 1
ATOM 690 C CA . TRP A 1 85 ? -9.531 -10.818 -18.028 1.00 45.47 85 TRP A CA 1
ATOM 691 C C . TRP A 1 85 ? -8.894 -12.203 -18.308 1.00 45.47 85 TRP A C 1
ATOM 693 O O . TRP A 1 85 ? -9.062 -13.119 -17.514 1.00 45.47 85 TRP A O 1
ATOM 703 N N . GLU A 1 86 ? -8.134 -12.401 -19.386 1.00 48.03 86 GLU A N 1
ATOM 704 C CA . GLU A 1 86 ? -7.728 -13.744 -19.835 1.00 48.03 86 GLU A CA 1
ATOM 705 C C . GLU A 1 86 ? -6.457 -14.335 -19.197 1.00 48.03 86 GLU A C 1
ATOM 707 O O . GLU A 1 86 ? -6.093 -15.457 -19.539 1.00 48.03 86 GLU A O 1
ATOM 712 N N . ARG A 1 87 ? 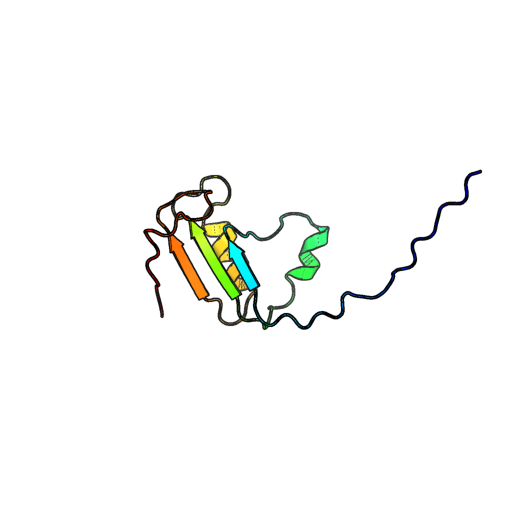-5.766 -13.668 -18.261 1.00 50.53 87 ARG A N 1
ATOM 713 C CA . ARG A 1 87 ? -4.584 -14.274 -17.607 1.00 50.53 87 ARG A CA 1
ATOM 714 C C . ARG A 1 87 ? -4.285 -13.677 -16.235 1.00 50.53 87 ARG A C 1
ATOM 716 O O . ARG A 1 87 ? -3.473 -12.766 -16.106 1.00 50.53 87 ARG A O 1
ATOM 723 N N . ILE A 1 88 ? -4.946 -14.205 -15.209 1.00 55.97 88 ILE A N 1
ATOM 724 C CA . ILE A 1 88 ? -4.614 -13.942 -13.806 1.00 55.97 88 ILE A CA 1
ATOM 725 C C . ILE A 1 88 ? -4.216 -15.271 -13.158 1.00 55.97 88 ILE A C 1
ATOM 727 O O . ILE A 1 88 ? -5.062 -16.144 -12.969 1.00 55.97 88 ILE A O 1
ATOM 731 N N . GLU A 1 89 ? -2.939 -15.418 -12.806 1.00 55.31 89 GLU A N 1
ATOM 732 C CA . GLU A 1 89 ? -2.486 -16.489 -11.918 1.00 55.31 89 GLU A CA 1
ATOM 733 C C . GLU A 1 89 ? -2.709 -16.027 -10.473 1.00 55.31 89 GLU A C 1
ATOM 735 O O . GLU A 1 89 ? -2.129 -15.044 -10.007 1.00 55.31 89 GLU A O 1
ATOM 740 N N . ARG A 1 90 ? -3.617 -16.699 -9.761 1.00 49.88 90 ARG A N 1
ATOM 741 C CA . ARG A 1 90 ? -3.821 -16.466 -8.328 1.00 49.88 90 ARG A CA 1
ATOM 742 C C . ARG A 1 90 ? -2.702 -17.165 -7.563 1.00 49.88 90 ARG A C 1
ATOM 744 O O . ARG A 1 90 ? -2.735 -18.384 -7.432 1.00 49.88 90 ARG A O 1
ATOM 751 N N . SER A 1 91 ? -1.755 -16.405 -7.022 1.00 43.03 91 SER A N 1
ATOM 752 C CA . SER A 1 91 ? -0.847 -16.927 -6.000 1.00 43.03 91 SER A CA 1
ATOM 753 C C . SER A 1 91 ? -1.536 -16.795 -4.645 1.00 43.03 91 SER A C 1
ATOM 755 O O . SER A 1 91 ? -1.504 -15.736 -4.024 1.00 43.03 91 SER A O 1
ATOM 757 N N . ILE A 1 92 ? -2.228 -17.853 -4.224 1.00 36.19 92 ILE A N 1
ATOM 758 C CA . ILE A 1 92 ? -2.715 -17.993 -2.850 1.00 36.19 92 ILE A CA 1
ATOM 759 C C . ILE A 1 92 ? -1.548 -18.606 -2.069 1.00 36.19 92 ILE A C 1
ATOM 761 O O . ILE A 1 92 ? -1.183 -19.747 -2.345 1.00 36.19 92 ILE A O 1
ATOM 765 N N . TYR A 1 93 ? -0.932 -17.828 -1.179 1.00 34.19 93 TYR A N 1
ATOM 766 C CA . TYR A 1 93 ? -0.038 -18.345 -0.138 1.00 34.19 93 TYR A CA 1
ATOM 767 C C . TYR A 1 93 ? -0.822 -18.500 1.160 1.00 34.19 93 TYR A C 1
ATOM 769 O O . TYR A 1 93 ? -1.662 -17.609 1.430 1.00 34.19 93 TYR A O 1
#

Radius of gyration: 17.43 Å; chains: 1; bounding box: 28×62×30 Å

InterPro domains:
  IPR005645 Serine hydrolase domain [PF03959] (13-81)
  IPR029058 Alpha/Beta hydrolase fold [G3DSA:3.40.50.1820] (4-91)
  IPR029058 Alpha/Beta hydrolase fold [SSF53474] (17-84)
  IPR050593 Lovastatin nonaketide synthase thioesterase [PTHR48070] (11-84)